Protein AF-J3PIC5-F1 (afdb_monomer_lite)

Organism: Gaeumannomyces tritici (strain R3-111a-1) (NCBI:txid644352)

Radius of gyration: 38.61 Å; chains: 1; bounding box: 80×29×103 Å

Foldseek 3Di:
DVVLVVVQVVVQVVVQVVCVVVDDPDGDDDFQADPPQLVVCVVVVPVVSNVSRCPVVVVVVVVVVVVVVVVVVVVCCCVPVVVVVVVVVVVVVVVVVVVVVVVVVVVVVVVVVVVVVVVVVVVVVVVVD

Sequence (129 aa):
MHAFKAQNDHVKKGLQQAYASKVPGEILDVFCVSNTIYEKYTPKGNRELVAASEIPDVRRFCRSITAEARYREACHFMHSSMPSLLSTLKLWINSYTARAVETNARNEKLNDKIRDALRNATAQVQSSR

Secondary structure (DSSP, 8-state):
-HHHHHHHHHHHHHHHHHHGGGSTTS--------HHHHHHHTTTT-HHHHHHT-HHHHHHHHHHHHHHHHHHHHHHHHHHHHHHHHHHHHHHHHHHHHHHHHHHHHHHHHHHHHHHHHHHHHHHHHHT-

Structure (mmCIF, N/CA/C/O backbone):
data_AF-J3PIC5-F1
#
_entry.id   AF-J3PIC5-F1
#
loop_
_atom_site.group_PDB
_atom_site.id
_atom_site.type_symbol
_atom_site.label_atom_id
_atom_site.label_alt_id
_atom_site.label_comp_id
_atom_site.label_asym_id
_atom_site.label_entity_id
_atom_site.label_seq_id
_atom_site.pdbx_PDB_ins_code
_atom_site.Cartn_x
_atom_site.Cartn_y
_atom_site.Cartn_z
_atom_site.occupancy
_atom_site.B_iso_or_equiv
_atom_site.auth_seq_id
_atom_site.auth_comp_id
_atom_site.auth_asym_id
_atom_site.auth_atom_id
_atom_site.pdbx_PDB_model_num
ATOM 1 N N . MET A 1 1 ? -9.422 -10.866 34.052 1.00 55.62 1 MET A N 1
ATOM 2 C CA . MET A 1 1 ? -9.074 -10.389 32.692 1.00 55.62 1 MET A CA 1
ATOM 3 C C . MET A 1 1 ? -9.869 -11.094 31.584 1.00 55.62 1 MET A C 1
ATOM 5 O O . MET A 1 1 ? -10.308 -10.413 30.670 1.00 55.62 1 MET A O 1
ATOM 9 N N . HIS A 1 2 ? -10.159 -12.402 31.688 1.00 60.50 2 HIS A N 1
ATOM 10 C CA . HIS A 1 2 ? -11.005 -13.138 30.723 1.00 60.50 2 HIS A CA 1
ATOM 11 C C . HIS A 1 2 ? -12.428 -12.582 30.532 1.00 60.50 2 HIS A C 1
ATOM 13 O O . HIS A 1 2 ? -12.954 -12.626 29.424 1.00 60.50 2 HIS A O 1
ATOM 19 N N . ALA A 1 3 ? -13.030 -12.012 31.581 1.00 73.19 3 ALA A N 1
ATOM 20 C CA . ALA A 1 3 ? -14.387 -11.467 31.514 1.00 73.19 3 ALA A CA 1
ATOM 21 C C . ALA A 1 3 ? -14.524 -10.292 30.529 1.00 73.19 3 ALA A C 1
ATOM 23 O O . ALA A 1 3 ? -15.510 -10.223 29.805 1.00 73.19 3 ALA A O 1
ATOM 24 N N . PHE A 1 4 ? -13.520 -9.410 30.453 1.00 74.81 4 PHE A N 1
ATOM 25 C CA . PHE A 1 4 ? -13.562 -8.242 29.567 1.00 74.81 4 PHE A CA 1
ATOM 26 C C . PHE A 1 4 ? -13.559 -8.661 28.092 1.00 74.81 4 PHE A C 1
ATOM 28 O O . PHE A 1 4 ? -14.398 -8.230 27.309 1.00 74.81 4 PHE A O 1
ATOM 35 N N . LYS A 1 5 ? -12.669 -9.594 27.731 1.00 78.81 5 LYS A N 1
ATOM 36 C CA . LYS A 1 5 ? -12.614 -10.145 26.375 1.00 78.81 5 LYS A CA 1
ATOM 37 C C . LYS A 1 5 ? -13.895 -10.903 26.016 1.00 78.81 5 LYS A C 1
ATOM 39 O O . LYS A 1 5 ? -14.410 -10.728 24.922 1.00 78.81 5 LYS A O 1
ATOM 44 N N . ALA A 1 6 ? -14.440 -11.692 26.943 1.00 84.81 6 ALA A N 1
ATOM 45 C CA . ALA A 1 6 ? -15.693 -12.411 26.720 1.00 84.81 6 ALA A CA 1
ATOM 46 C C . ALA A 1 6 ? -16.885 -11.462 26.489 1.00 84.81 6 ALA A C 1
ATOM 48 O O . ALA A 1 6 ? -17.717 -11.727 25.624 1.00 84.81 6 ALA A O 1
ATOM 49 N N . GLN A 1 7 ? -16.949 -10.344 27.221 1.00 85.12 7 GLN A N 1
ATOM 50 C CA . GLN A 1 7 ? -17.967 -9.311 27.009 1.00 85.12 7 GLN A CA 1
ATOM 51 C C . GLN A 1 7 ? -17.811 -8.636 25.645 1.00 85.12 7 GLN A C 1
ATOM 53 O O . GLN A 1 7 ? -18.791 -8.532 24.910 1.00 85.12 7 GLN A O 1
ATOM 58 N N . ASN A 1 8 ? -16.590 -8.247 25.268 1.00 89.44 8 ASN A N 1
ATOM 59 C CA . ASN A 1 8 ? -16.330 -7.683 23.945 1.00 89.44 8 ASN A CA 1
ATOM 60 C C . ASN A 1 8 ? -16.717 -8.665 22.832 1.00 89.44 8 ASN A C 1
ATOM 62 O O . ASN A 1 8 ? -17.411 -8.280 21.896 1.00 89.44 8 ASN A O 1
ATOM 66 N N . ASP A 1 9 ? -16.330 -9.937 22.956 1.00 89.69 9 ASP A N 1
ATOM 67 C CA . ASP A 1 9 ? -16.653 -10.985 21.984 1.00 89.69 9 ASP A CA 1
ATOM 68 C C . ASP A 1 9 ? -18.178 -11.196 21.872 1.00 89.69 9 ASP A C 1
ATOM 70 O O . ASP A 1 9 ? -18.699 -11.412 20.776 1.00 89.69 9 ASP A O 1
ATOM 74 N N . HIS A 1 10 ? -18.915 -11.089 22.984 1.00 92.69 10 HIS A N 1
ATOM 75 C CA . HIS A 1 10 ? -20.379 -11.143 22.986 1.00 92.69 10 HIS A CA 1
ATOM 76 C C . HIS A 1 10 ? -21.003 -9.948 22.250 1.00 92.69 10 HIS A C 1
ATOM 78 O O . HIS A 1 10 ? -21.848 -10.145 21.375 1.00 92.69 10 HIS A O 1
ATOM 84 N N . VAL A 1 11 ? -20.550 -8.725 22.546 1.00 92.62 11 VAL A N 1
ATOM 85 C CA . VAL A 1 11 ? -21.025 -7.498 21.882 1.00 92.62 11 VAL A CA 1
ATOM 86 C C . VAL A 1 11 ? -20.744 -7.546 20.380 1.00 92.62 11 VAL A C 1
ATOM 88 O O . VAL A 1 11 ? -21.634 -7.250 19.583 1.00 92.62 11 VAL A O 1
ATOM 91 N N . LYS A 1 12 ? -19.546 -7.988 19.978 1.00 93.75 12 LYS A N 1
ATOM 92 C CA . LYS A 1 12 ? -19.171 -8.150 18.567 1.00 93.75 12 LYS A CA 1
ATOM 93 C C . LYS A 1 12 ? -20.111 -9.093 17.837 1.00 93.75 12 LYS A C 1
ATOM 95 O O . LYS A 1 12 ? -20.664 -8.711 16.811 1.00 93.75 12 LYS A O 1
ATOM 100 N N . LYS A 1 13 ? -20.343 -10.290 18.388 1.00 93.19 13 LYS A N 1
ATOM 101 C CA . LYS A 1 13 ? -21.258 -11.270 17.787 1.00 93.19 13 LYS A CA 1
ATOM 102 C C . LYS A 1 13 ? -22.675 -10.719 17.663 1.00 93.19 13 LYS A C 1
ATOM 104 O O . LYS A 1 13 ? -23.282 -10.873 16.609 1.00 93.19 13 LYS A O 1
ATOM 109 N N . GLY A 1 14 ? -23.176 -10.050 18.702 1.00 93.12 14 G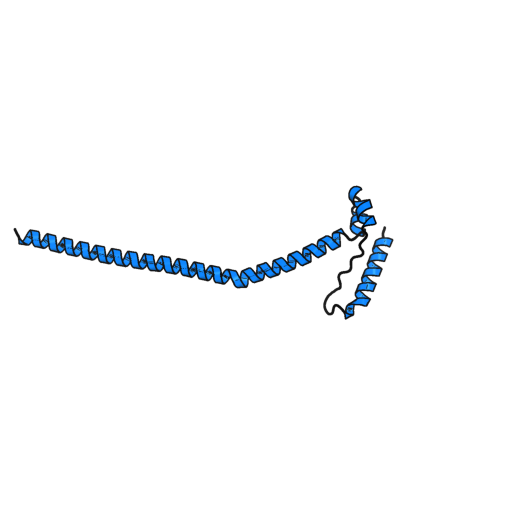LY A N 1
ATOM 110 C CA . GLY A 1 14 ? -24.503 -9.434 18.677 1.00 93.12 14 GLY A CA 1
ATOM 111 C C . GLY A 1 14 ? -24.633 -8.374 17.582 1.00 93.12 14 GLY A C 1
ATOM 112 O O . GLY A 1 14 ? -25.591 -8.397 16.813 1.00 93.12 14 GLY A O 1
ATOM 113 N N . LEU A 1 15 ? -23.642 -7.487 17.453 1.00 93.50 15 LEU A N 1
ATOM 114 C CA . LEU A 1 15 ? -23.626 -6.458 16.410 1.00 93.50 15 LEU A CA 1
ATOM 115 C C . LEU A 1 15 ? -23.482 -7.056 15.007 1.00 93.50 15 LEU A C 1
ATOM 117 O O . LEU A 1 15 ? -24.219 -6.674 14.104 1.00 93.50 15 LEU A O 1
ATOM 121 N N . GLN A 1 16 ? -22.597 -8.031 14.820 1.00 93.94 16 GLN A N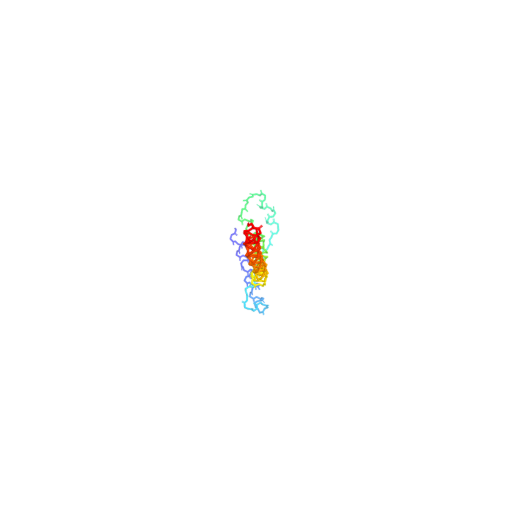 1
ATOM 122 C CA . GLN A 1 16 ? -22.433 -8.713 13.536 1.00 93.94 16 GLN A CA 1
ATOM 123 C C . GLN A 1 16 ? -23.722 -9.413 13.098 1.00 93.94 16 GLN A C 1
ATOM 125 O O . GLN A 1 16 ? -24.119 -9.287 11.946 1.00 93.94 16 GLN A O 1
ATOM 130 N N . GLN A 1 17 ? -24.415 -10.090 14.017 1.00 91.44 17 GLN A N 1
ATOM 131 C CA . GLN A 1 17 ? -25.698 -10.734 13.732 1.00 91.44 17 GLN A CA 1
ATOM 132 C C . GLN A 1 17 ? -26.797 -9.715 13.413 1.00 91.44 17 GLN A C 1
ATOM 134 O O . GLN A 1 17 ? -27.513 -9.878 12.428 1.00 91.44 17 GLN A O 1
ATOM 139 N N . ALA A 1 18 ? -26.910 -8.643 14.204 1.00 92.31 18 ALA A N 1
ATOM 140 C CA . ALA A 1 18 ? -27.936 -7.618 14.015 1.00 92.31 18 ALA A CA 1
ATOM 141 C C . ALA A 1 18 ? -27.785 -6.850 12.690 1.00 92.31 18 ALA A C 1
ATOM 143 O O . ALA A 1 18 ? -28.776 -6.393 12.122 1.00 92.31 18 ALA A O 1
ATOM 144 N N . TYR A 1 19 ? -26.553 -6.716 12.193 1.00 90.75 19 TYR A N 1
ATOM 145 C CA . TYR A 1 19 ? -26.238 -5.965 10.977 1.00 90.75 19 TYR A CA 1
ATOM 146 C C . TYR A 1 19 ? -25.867 -6.847 9.778 1.00 90.75 19 TYR A C 1
ATOM 148 O O . TYR A 1 19 ? -25.576 -6.307 8.711 1.00 90.75 19 TYR A O 1
ATOM 156 N N . ALA A 1 20 ? -25.944 -8.176 9.899 1.00 88.00 20 ALA A N 1
ATOM 157 C CA . ALA A 1 20 ? -25.599 -9.113 8.826 1.00 88.00 20 ALA A CA 1
ATOM 158 C C . ALA A 1 20 ? -26.380 -8.849 7.526 1.00 88.00 20 ALA A C 1
ATOM 160 O O . ALA A 1 20 ? -25.837 -8.959 6.432 1.00 88.00 20 ALA A O 1
ATOM 161 N N . SER A 1 21 ? -27.645 -8.434 7.633 1.00 89.56 21 SER A N 1
ATOM 162 C CA . SER A 1 21 ? -28.486 -8.098 6.476 1.00 89.56 21 SER A CA 1
ATOM 163 C C . SER A 1 21 ? -28.061 -6.820 5.746 1.00 89.56 21 SER A C 1
ATOM 165 O O . SER A 1 21 ? -28.415 -6.642 4.583 1.00 89.56 21 SER A O 1
ATOM 167 N N . LYS A 1 22 ? -27.308 -5.926 6.403 1.00 88.31 22 LYS A N 1
ATOM 168 C CA . LYS A 1 22 ? -26.832 -4.664 5.815 1.00 88.31 22 LYS A CA 1
ATOM 169 C C . LYS A 1 22 ? -25.473 -4.791 5.129 1.00 88.31 22 LYS A C 1
ATOM 171 O O . LYS A 1 22 ? -25.092 -3.876 4.407 1.00 88.31 22 LYS A O 1
ATOM 176 N N . VAL A 1 23 ? -24.759 -5.896 5.349 1.00 85.88 23 VAL A N 1
ATOM 177 C CA . VAL A 1 23 ? -23.432 -6.159 4.772 1.00 85.88 23 VAL A CA 1
ATOM 178 C C . VAL A 1 23 ? -23.445 -7.527 4.068 1.00 85.88 23 VAL A C 1
ATOM 180 O O . VAL A 1 23 ? -22.815 -8.477 4.526 1.00 85.88 23 VAL A O 1
ATOM 183 N N . PRO A 1 24 ? -24.232 -7.686 2.987 1.00 78.44 24 PRO A N 1
ATOM 184 C CA . PRO A 1 24 ? -24.373 -8.974 2.319 1.00 78.44 24 PRO A CA 1
ATOM 185 C C . PRO A 1 24 ? -23.052 -9.417 1.680 1.00 78.44 24 PRO A C 1
ATOM 187 O O . PRO A 1 24 ? -22.462 -8.692 0.885 1.00 78.44 24 PRO A O 1
ATOM 190 N N . GLY A 1 25 ? -22.618 -10.638 2.000 1.00 79.88 25 GLY A N 1
ATOM 191 C CA . GLY A 1 25 ? -21.416 -11.252 1.423 1.00 79.88 25 GLY A CA 1
ATOM 192 C C . GLY A 1 25 ? -20.099 -10.882 2.109 1.00 79.88 25 GLY A C 1
ATOM 193 O O . GLY A 1 25 ? -19.070 -11.452 1.757 1.00 79.88 25 GLY A O 1
ATOM 194 N N . GLU A 1 26 ? -20.120 -10.003 3.112 1.00 82.19 26 GLU A N 1
ATOM 195 C CA . GLU A 1 26 ? -18.935 -9.614 3.880 1.00 82.19 26 GLU A CA 1
ATOM 196 C C . GLU A 1 26 ? -19.189 -9.718 5.389 1.00 82.19 26 GLU A C 1
ATOM 198 O O . GLU A 1 26 ? -20.324 -9.714 5.866 1.00 82.19 26 GLU A O 1
ATOM 203 N N . ILE A 1 27 ? -18.112 -9.844 6.165 1.00 84.00 27 ILE A N 1
ATOM 204 C CA . ILE A 1 27 ? -18.185 -9.839 7.627 1.00 84.00 27 ILE A CA 1
ATOM 205 C C . ILE A 1 27 ? -18.039 -8.392 8.091 1.00 84.00 27 ILE A C 1
ATOM 207 O O . ILE A 1 27 ? -17.065 -7.728 7.754 1.00 84.00 27 ILE A O 1
ATOM 211 N N . LEU A 1 28 ? -18.984 -7.911 8.899 1.00 89.62 28 LEU A N 1
ATOM 212 C CA . LEU A 1 28 ? -18.856 -6.603 9.534 1.00 89.62 28 LEU A CA 1
ATOM 213 C C . LEU A 1 28 ? -17.717 -6.629 10.569 1.00 89.62 28 LEU A C 1
ATOM 215 O O . LEU A 1 28 ? -17.812 -7.320 11.591 1.00 89.62 28 LEU A O 1
ATOM 219 N N . ASP A 1 29 ? -16.666 -5.848 10.331 1.00 91.25 29 ASP A N 1
ATOM 220 C CA . ASP A 1 29 ? -15.586 -5.636 11.294 1.00 91.25 29 ASP A CA 1
ATOM 221 C C . ASP A 1 29 ? -16.064 -4.754 12.458 1.00 91.25 29 ASP A C 1
ATOM 223 O O . ASP A 1 29 ? -16.393 -3.579 12.290 1.00 91.25 29 ASP A O 1
ATOM 227 N N . VAL A 1 30 ? -16.107 -5.330 13.664 1.00 93.56 30 VAL A N 1
ATOM 228 C CA . VAL A 1 30 ? -16.553 -4.651 14.890 1.00 93.56 30 VAL A CA 1
ATOM 229 C C . VAL A 1 30 ? -15.414 -4.611 15.904 1.00 93.56 30 VAL A C 1
ATOM 231 O O . VAL A 1 30 ? -14.836 -5.646 16.244 1.00 93.56 30 VAL A O 1
ATOM 234 N N . PHE A 1 31 ? -15.141 -3.419 16.437 1.00 93.75 31 PHE A N 1
ATOM 235 C CA . PHE A 1 31 ? -14.105 -3.177 17.441 1.00 93.75 31 PHE A CA 1
ATOM 236 C C . PHE A 1 31 ? -14.706 -2.545 18.702 1.00 93.75 31 PHE A C 1
ATOM 238 O O . PHE A 1 31 ? -15.412 -1.539 18.634 1.00 93.75 31 PHE A O 1
ATOM 245 N N . CYS A 1 32 ? -14.397 -3.115 19.862 1.00 93.38 32 CYS A N 1
ATOM 246 C CA . CYS A 1 32 ? -14.830 -2.651 21.177 1.00 93.38 32 CYS A CA 1
ATOM 247 C C . CYS A 1 32 ? -13.737 -1.774 21.798 1.00 93.38 32 CYS A C 1
ATOM 249 O O . CYS A 1 32 ? -12.915 -2.230 22.592 1.00 93.38 32 CYS A O 1
ATOM 251 N N . VAL A 1 33 ? -13.718 -0.504 21.392 1.00 94.31 33 VAL A N 1
ATOM 252 C CA . VAL A 1 33 ? -12.639 0.433 21.721 1.00 94.31 33 VAL A CA 1
ATOM 253 C C . VAL A 1 33 ? -12.784 1.031 23.121 1.00 94.31 33 VAL A C 1
ATOM 255 O O . VAL A 1 33 ? -13.859 1.490 23.502 1.00 94.31 33 VAL A O 1
ATOM 258 N N . SER A 1 34 ? -11.677 1.114 23.867 1.00 93.62 34 SER A N 1
ATOM 259 C CA . SER A 1 34 ? -11.624 1.830 25.148 1.00 93.62 34 SER A CA 1
ATOM 260 C C . SER A 1 34 ? -10.400 2.745 25.268 1.00 93.62 34 SER A C 1
ATOM 262 O O . SER A 1 34 ? -9.291 2.298 25.572 1.00 93.62 34 SER A O 1
ATOM 264 N N . ASN A 1 35 ? -10.615 4.054 25.095 1.00 94.56 35 ASN A N 1
ATOM 265 C CA . ASN A 1 35 ? -9.565 5.071 25.253 1.00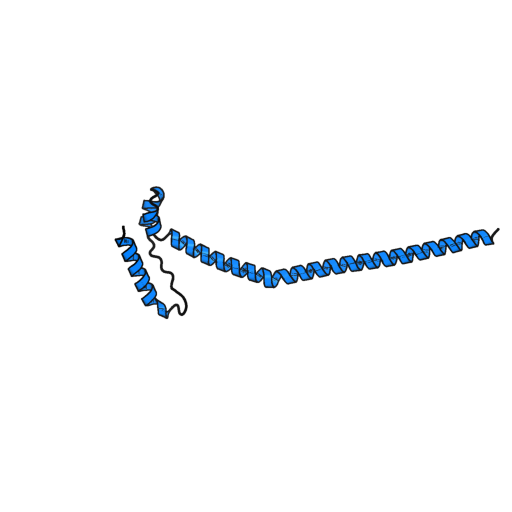 94.56 35 ASN A CA 1
ATOM 266 C C . ASN A 1 35 ? -8.993 5.088 26.674 1.00 94.56 35 ASN A C 1
ATOM 268 O O . ASN A 1 35 ? -7.781 5.153 26.855 1.00 94.56 35 ASN A O 1
ATOM 272 N N . THR A 1 36 ? -9.852 4.939 27.683 1.00 95.06 36 THR A N 1
ATOM 273 C CA . THR A 1 36 ? -9.445 4.982 29.092 1.00 95.06 36 THR A CA 1
ATOM 274 C C . THR A 1 36 ? -8.506 3.832 29.460 1.00 95.06 36 THR A C 1
ATOM 276 O O . THR A 1 36 ? -7.519 4.045 30.165 1.00 95.06 36 THR A O 1
ATOM 279 N N . ILE A 1 37 ? -8.763 2.613 28.965 1.00 91.94 37 ILE A N 1
ATOM 280 C CA . ILE A 1 37 ? -7.862 1.468 29.162 1.00 91.94 37 ILE A CA 1
ATOM 281 C C . ILE A 1 37 ? -6.548 1.711 28.419 1.00 91.94 37 ILE A C 1
ATOM 283 O O . ILE A 1 37 ? -5.472 1.547 28.997 1.00 91.94 37 ILE A O 1
ATOM 287 N N . TYR A 1 38 ? -6.619 2.130 27.158 1.00 94.12 38 TYR A N 1
ATOM 288 C CA . TYR A 1 38 ? -5.422 2.355 26.359 1.00 94.12 38 TYR A CA 1
ATOM 289 C C . TYR A 1 38 ? -4.493 3.399 26.996 1.00 94.12 38 TYR A C 1
ATOM 291 O O . TYR A 1 38 ? -3.315 3.117 27.215 1.00 94.12 38 TYR A O 1
ATOM 299 N N . GLU A 1 39 ? -5.010 4.571 27.361 1.00 96.00 39 GLU A N 1
ATOM 300 C CA . GLU A 1 39 ? -4.232 5.662 27.961 1.00 96.00 39 GLU A CA 1
ATOM 301 C C . GLU A 1 39 ? -3.638 5.275 29.318 1.00 96.00 39 GLU A C 1
ATOM 303 O O . GLU A 1 39 ? -2.478 5.569 29.600 1.00 96.00 39 GLU A O 1
ATOM 308 N N . LYS A 1 40 ? -4.396 4.552 30.150 1.00 95.50 40 LYS A N 1
ATOM 309 C CA . LYS A 1 40 ? -3.949 4.150 31.490 1.00 95.50 40 LYS A CA 1
ATOM 310 C C . LYS A 1 40 ? -2.834 3.105 31.466 1.00 95.50 40 LYS A C 1
ATOM 312 O O . LYS A 1 40 ? -1.982 3.103 32.360 1.00 95.50 40 LYS A O 1
ATOM 317 N N . TYR A 1 41 ? -2.870 2.181 30.506 1.00 94.31 41 TYR A N 1
ATOM 318 C CA . TYR A 1 41 ? -2.001 1.001 30.498 1.00 94.31 41 TYR A CA 1
ATOM 319 C C . TYR A 1 41 ? -0.870 1.062 29.466 1.00 94.31 41 TYR A C 1
ATOM 321 O O . TYR A 1 41 ? 0.117 0.344 29.636 1.00 94.31 41 TYR A O 1
ATOM 329 N N . THR A 1 42 ? -0.940 1.966 28.480 1.00 94.25 42 THR A N 1
ATOM 330 C CA . THR A 1 42 ? 0.157 2.201 27.522 1.00 94.25 42 THR A CA 1
ATOM 331 C C . THR A 1 42 ? 1.450 2.658 28.210 1.00 94.25 42 THR A C 1
ATOM 333 O O . THR A 1 42 ? 2.468 1.995 28.013 1.00 94.25 42 THR A O 1
ATOM 336 N N . PRO A 1 43 ? 1.456 3.693 29.081 1.00 96.31 43 PRO A N 1
ATOM 337 C CA . PRO A 1 43 ? 2.684 4.143 29.749 1.00 96.31 43 PRO A CA 1
ATOM 338 C C . PRO A 1 43 ? 3.260 3.099 30.711 1.00 96.31 43 PRO A C 1
ATOM 340 O O . PRO A 1 43 ? 4.445 3.113 31.017 1.00 96.31 43 PRO A O 1
ATOM 343 N N . LYS A 1 44 ? 2.414 2.179 31.189 1.00 94.81 44 LYS A N 1
ATOM 344 C CA . LYS A 1 44 ? 2.784 1.115 32.131 1.00 94.81 44 LYS A CA 1
ATOM 345 C C . LYS A 1 44 ? 3.349 -0.127 31.442 1.00 94.81 44 LYS A C 1
ATOM 347 O O . LYS A 1 44 ? 3.664 -1.097 32.121 1.00 94.81 44 LYS A O 1
ATOM 352 N N . GLY A 1 45 ? 3.404 -0.140 30.108 1.00 92.62 45 GLY A N 1
ATOM 353 C CA . GLY A 1 45 ? 3.886 -1.284 29.336 1.00 92.62 45 GLY A CA 1
ATOM 354 C C . GLY A 1 45 ? 3.013 -2.539 29.449 1.00 92.62 45 GLY A C 1
ATOM 355 O O . GLY A 1 45 ? 3.459 -3.621 29.069 1.00 92.62 45 GLY A O 1
ATOM 356 N N . ASN A 1 46 ? 1.772 -2.436 29.946 1.00 92.75 46 ASN A N 1
ATOM 357 C CA . ASN A 1 46 ? 0.889 -3.596 30.076 1.00 92.75 46 ASN A CA 1
ATOM 358 C C . ASN A 1 46 ? 0.246 -3.919 28.719 1.00 92.75 46 ASN A C 1
ATOM 360 O O . ASN A 1 46 ? -0.827 -3.422 28.372 1.00 92.75 46 ASN A O 1
ATOM 364 N N . ARG A 1 47 ? 0.936 -4.760 27.945 1.00 92.38 47 ARG A N 1
ATOM 365 C CA . ARG A 1 47 ? 0.553 -5.122 26.573 1.00 92.38 47 ARG A CA 1
ATOM 366 C C . ARG A 1 47 ? -0.805 -5.818 26.491 1.00 92.38 47 ARG A C 1
ATOM 368 O O . ARG A 1 47 ? -1.497 -5.639 25.497 1.00 92.38 47 ARG A O 1
ATOM 375 N N . GLU A 1 48 ? -1.193 -6.574 27.513 1.00 90.38 48 GLU A N 1
ATOM 376 C CA . GLU A 1 48 ? -2.450 -7.329 27.521 1.00 90.38 48 GLU A CA 1
ATOM 377 C C . GLU A 1 48 ? -3.662 -6.405 27.627 1.00 90.38 48 GLU A C 1
ATOM 379 O O . GLU A 1 48 ? -4.608 -6.532 26.854 1.00 90.38 48 GLU A O 1
ATOM 384 N N . LEU A 1 49 ? -3.619 -5.426 28.533 1.00 89.31 49 LEU A N 1
ATOM 385 C CA . LEU A 1 49 ? -4.704 -4.453 28.679 1.00 89.31 49 LEU A CA 1
ATOM 386 C C . LEU A 1 49 ? -4.718 -3.440 27.531 1.00 89.31 49 LEU A C 1
ATOM 388 O O . LEU A 1 49 ? -5.788 -3.035 27.082 1.00 89.31 49 LEU A O 1
ATOM 392 N N . VAL A 1 50 ? -3.549 -3.093 26.989 1.00 92.25 50 VAL A N 1
ATOM 393 C CA . VAL A 1 50 ? -3.465 -2.311 25.748 1.00 92.25 50 VAL A CA 1
ATOM 394 C C . VAL A 1 50 ? -4.106 -3.070 24.583 1.00 92.25 50 VAL A C 1
ATOM 396 O O . VAL A 1 50 ? -4.866 -2.470 23.827 1.00 92.25 50 VAL A O 1
ATOM 399 N N . ALA A 1 51 ? -3.873 -4.378 24.455 1.00 91.12 51 ALA A N 1
ATOM 400 C CA . ALA A 1 51 ? -4.544 -5.200 23.449 1.00 91.12 51 ALA A CA 1
ATOM 401 C C . ALA A 1 51 ? -6.058 -5.282 23.700 1.00 91.12 51 ALA A C 1
ATOM 403 O O . ALA A 1 51 ? -6.840 -5.105 22.772 1.00 91.12 51 ALA A O 1
ATOM 404 N N . ALA A 1 52 ? -6.484 -5.444 24.956 1.00 89.88 52 ALA A N 1
ATOM 405 C CA . ALA A 1 52 ? -7.900 -5.485 25.319 1.00 89.88 52 ALA A CA 1
ATOM 406 C C . ALA A 1 52 ? -8.659 -4.186 24.985 1.00 89.88 52 ALA A C 1
ATOM 408 O O . ALA A 1 52 ? -9.867 -4.230 24.799 1.00 89.88 52 ALA A O 1
ATOM 409 N N . SER A 1 53 ? -7.978 -3.039 24.881 1.00 92.69 53 SER A N 1
ATOM 410 C CA . SER A 1 53 ? -8.602 -1.779 24.446 1.00 92.69 53 SER A CA 1
ATOM 411 C C . SER A 1 53 ? -9.003 -1.746 22.967 1.00 92.69 53 SER A C 1
ATOM 413 O O . SER A 1 53 ? -9.678 -0.804 22.561 1.00 92.69 53 SER A O 1
ATOM 415 N N . GLU A 1 54 ? -8.514 -2.696 22.163 1.00 93.81 54 GLU A N 1
ATOM 416 C CA . GLU A 1 54 ? -8.732 -2.843 20.714 1.00 93.81 54 GLU A CA 1
ATOM 417 C C . GLU A 1 54 ? -8.309 -1.651 19.834 1.00 93.81 54 GLU A C 1
ATOM 419 O O . GLU A 1 54 ? -8.366 -1.722 18.608 1.00 93.81 54 GLU A O 1
ATOM 424 N N . ILE A 1 55 ? -7.764 -0.579 20.418 1.00 95.31 55 ILE A N 1
ATOM 425 C CA . ILE A 1 55 ? -7.161 0.536 19.674 1.00 95.31 55 ILE A CA 1
ATOM 426 C C . ILE A 1 55 ? -6.022 0.071 18.750 1.00 95.31 55 ILE A C 1
ATOM 428 O O . ILE A 1 55 ? -5.952 0.555 17.614 1.00 95.31 55 ILE A O 1
ATOM 432 N N . PRO A 1 56 ? -5.119 -0.846 19.162 1.00 94.81 56 PRO A N 1
ATOM 433 C CA . PRO A 1 56 ? -4.108 -1.380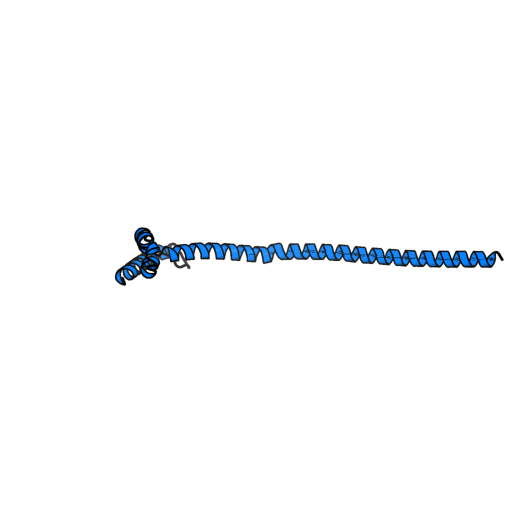 18.253 1.00 94.81 56 PRO A CA 1
ATOM 434 C C . PRO A 1 56 ? -4.705 -2.082 17.025 1.00 94.81 56 PRO A C 1
ATOM 436 O O . PRO A 1 56 ? -4.176 -1.915 15.923 1.00 94.81 56 PRO A O 1
ATOM 439 N N . ASP A 1 57 ? -5.807 -2.813 17.202 1.00 94.12 57 ASP A N 1
ATOM 440 C CA . ASP A 1 57 ? -6.462 -3.565 16.130 1.00 94.12 57 ASP A CA 1
ATOM 441 C C . ASP A 1 57 ? -7.163 -2.627 15.147 1.00 94.12 57 ASP A C 1
ATOM 443 O O . ASP A 1 57 ? -6.938 -2.741 13.942 1.00 94.12 57 ASP A O 1
ATOM 447 N N . VAL A 1 58 ? -7.871 -1.604 15.642 1.00 94.69 58 VAL A N 1
ATOM 448 C CA . VAL A 1 58 ? -8.441 -0.539 14.794 1.00 94.69 58 VAL A CA 1
ATOM 449 C C . VAL A 1 58 ? -7.354 0.139 13.959 1.00 94.69 58 VAL A C 1
ATOM 451 O O . VAL A 1 58 ? -7.500 0.318 12.751 1.00 94.69 58 VAL A O 1
ATOM 454 N N . ARG A 1 59 ? -6.205 0.478 14.561 1.00 94.94 59 ARG A N 1
ATOM 455 C CA . ARG A 1 59 ? -5.091 1.092 13.814 1.00 94.94 59 ARG A CA 1
ATOM 456 C C . ARG A 1 59 ? -4.501 0.169 12.756 1.00 94.94 59 ARG A C 1
ATOM 458 O O . ARG A 1 59 ? -3.945 0.666 11.775 1.00 94.94 59 ARG A O 1
ATOM 465 N N . ARG A 1 60 ? -4.513 -1.146 12.980 1.00 94.38 60 ARG A N 1
ATOM 466 C CA . ARG A 1 60 ? -4.049 -2.123 11.991 1.00 94.38 60 ARG A CA 1
ATOM 467 C C . ARG A 1 60 ? -5.057 -2.237 10.850 1.00 94.38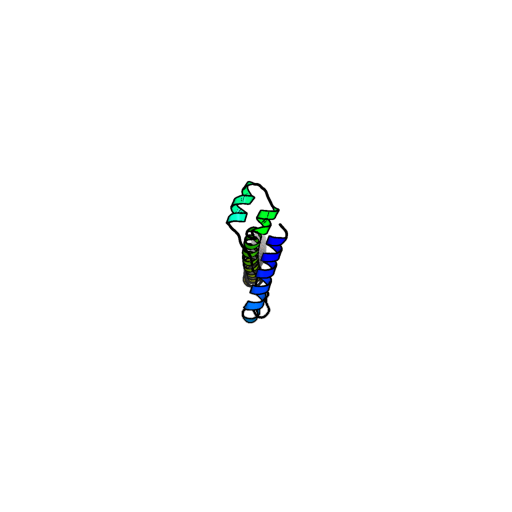 60 ARG A C 1
ATOM 469 O O . ARG A 1 60 ? -4.637 -2.195 9.699 1.00 94.38 60 ARG A O 1
ATOM 476 N N . PHE A 1 61 ? -6.345 -2.275 11.167 1.00 92.50 61 PHE A N 1
ATOM 477 C CA . PHE A 1 61 ? -7.433 -2.309 10.195 1.00 92.50 61 PHE A CA 1
ATOM 478 C C . PHE A 1 61 ? -7.446 -1.080 9.271 1.00 92.50 61 PHE A C 1
ATOM 480 O O . PHE A 1 61 ? -7.423 -1.208 8.049 1.00 92.50 61 PHE A O 1
ATOM 487 N N . CYS A 1 62 ? -7.355 0.136 9.820 1.00 91.19 62 CYS A N 1
ATOM 488 C CA . CYS A 1 62 ? -7.292 1.344 8.985 1.00 91.19 62 CYS A CA 1
ATOM 489 C C . CYS A 1 62 ? -6.070 1.341 8.045 1.00 91.19 62 CYS A C 1
ATOM 491 O O . CYS A 1 62 ? -6.132 1.820 6.908 1.00 91.19 62 CYS A O 1
ATOM 493 N N . ARG A 1 63 ? -4.947 0.772 8.506 1.00 91.81 63 ARG A N 1
ATOM 494 C CA . ARG A 1 63 ? -3.748 0.601 7.679 1.00 91.81 63 ARG A CA 1
ATOM 495 C C . ARG A 1 63 ? -3.947 -0.434 6.578 1.00 91.81 63 ARG A C 1
ATOM 497 O O . ARG A 1 63 ? -3.499 -0.173 5.466 1.00 91.81 63 ARG A O 1
ATOM 504 N N . SER A 1 64 ? -4.614 -1.557 6.845 1.00 90.38 64 SER A N 1
ATOM 505 C CA . SER A 1 64 ? -4.874 -2.570 5.815 1.00 90.38 64 SER A CA 1
ATOM 506 C C . SER A 1 64 ? -5.813 -2.055 4.728 1.00 90.38 64 SER A C 1
ATOM 508 O O . SER A 1 64 ? -5.534 -2.286 3.557 1.00 90.38 64 SER A O 1
ATOM 510 N N . ILE A 1 65 ? -6.847 -1.280 5.080 1.00 86.25 65 ILE A N 1
ATOM 511 C CA . ILE A 1 65 ? -7.728 -0.640 4.085 1.00 86.25 65 ILE A CA 1
ATOM 512 C C . ILE A 1 65 ? -6.919 0.265 3.150 1.00 86.25 65 ILE A C 1
ATOM 514 O O . ILE A 1 65 ? -7.049 0.201 1.929 1.00 86.25 65 ILE A O 1
ATOM 518 N N . THR A 1 66 ? -6.050 1.100 3.725 1.00 88.00 66 THR A N 1
ATOM 519 C CA . THR A 1 66 ? -5.219 2.012 2.929 1.00 88.00 66 THR A CA 1
ATOM 520 C C . THR A 1 66 ? -4.229 1.236 2.060 1.00 88.00 66 THR A C 1
ATOM 522 O O . THR A 1 66 ? -4.033 1.581 0.898 1.00 88.00 66 THR A O 1
ATOM 525 N N . ALA A 1 67 ? -3.616 0.180 2.601 1.00 88.50 67 ALA A N 1
ATOM 526 C CA . ALA A 1 67 ? -2.679 -0.663 1.866 1.00 88.50 67 ALA A CA 1
ATOM 527 C C . ALA A 1 67 ? -3.343 -1.333 0.654 1.00 88.50 67 ALA A C 1
ATOM 529 O O . ALA A 1 67 ? -2.772 -1.303 -0.431 1.00 88.50 67 ALA A O 1
ATOM 530 N N . GLU A 1 68 ? -4.559 -1.857 0.813 1.00 87.75 68 GLU A N 1
ATOM 531 C CA . GLU A 1 68 ? -5.327 -2.469 -0.276 1.00 87.75 68 GLU A CA 1
ATOM 532 C C . GLU A 1 68 ? -5.663 -1.455 -1.377 1.00 87.75 68 GLU A C 1
ATOM 534 O O . GLU A 1 68 ? -5.455 -1.720 -2.562 1.00 87.75 68 GLU A O 1
ATOM 539 N N . ALA A 1 69 ? -6.114 -0.253 -1.004 1.00 87.81 69 ALA A N 1
ATOM 540 C CA . ALA A 1 69 ? -6.390 0.807 -1.973 1.00 87.81 69 ALA A CA 1
ATOM 541 C C . ALA A 1 69 ? -5.136 1.175 -2.787 1.00 87.81 69 ALA A C 1
ATOM 543 O O . ALA A 1 69 ? -5.197 1.296 -4.011 1.00 87.81 69 ALA A O 1
ATOM 544 N N . ARG A 1 70 ? -3.981 1.293 -2.118 1.00 90.88 70 ARG A N 1
ATOM 545 C CA . ARG A 1 70 ? -2.698 1.587 -2.775 1.00 90.88 70 ARG A CA 1
ATOM 546 C C . ARG A 1 70 ? -2.198 0.437 -3.636 1.00 90.88 70 ARG A C 1
ATOM 548 O O . ARG A 1 70 ? -1.653 0.682 -4.708 1.00 90.88 70 ARG A O 1
ATOM 555 N N . TYR A 1 71 ? -2.410 -0.802 -3.206 1.00 91.50 71 TYR A N 1
ATOM 556 C CA . TYR A 1 71 ? -2.081 -1.979 -4.001 1.00 91.50 71 TYR A CA 1
ATOM 557 C C . TYR A 1 71 ? -2.870 -1.998 -5.316 1.00 91.50 71 TYR A C 1
ATOM 559 O O . TYR A 1 71 ? -2.277 -2.117 -6.388 1.00 91.50 71 TYR A O 1
ATOM 567 N N . ARG A 1 72 ? -4.190 -1.775 -5.259 1.00 90.88 72 ARG A N 1
ATOM 568 C CA . ARG A 1 72 ? -5.045 -1.703 -6.457 1.00 90.88 72 ARG A CA 1
ATOM 569 C C . ARG A 1 72 ? -4.632 -0.585 -7.406 1.00 90.88 72 ARG A C 1
ATOM 571 O O . ARG A 1 72 ? -4.581 -0.801 -8.614 1.00 90.88 72 ARG A O 1
ATOM 578 N N . GLU A 1 73 ? -4.310 0.587 -6.868 1.00 91.94 73 GLU A N 1
ATOM 579 C CA . GLU A 1 73 ? -3.815 1.721 -7.650 1.00 91.94 73 GLU A CA 1
ATOM 580 C C . GLU A 1 73 ? -2.494 1.384 -8.362 1.00 91.94 73 GLU A C 1
ATOM 582 O O . GLU A 1 73 ? -2.356 1.632 -9.561 1.00 91.94 73 GLU A O 1
ATOM 587 N N . ALA A 1 74 ? -1.553 0.745 -7.662 1.00 94.06 74 ALA A N 1
ATOM 588 C CA . ALA A 1 74 ? -0.286 0.310 -8.242 1.00 94.06 74 ALA A CA 1
ATOM 589 C C . ALA A 1 74 ? -0.486 -0.737 -9.351 1.00 94.06 74 ALA A C 1
ATOM 591 O O . ALA A 1 74 ? 0.099 -0.610 -10.428 1.00 94.06 74 ALA A O 1
ATOM 592 N N . CYS A 1 75 ? -1.347 -1.737 -9.135 1.00 95.38 75 CYS A N 1
ATOM 593 C CA . CYS A 1 75 ? -1.709 -2.711 -10.167 1.00 95.38 75 CYS A CA 1
ATOM 594 C C . CYS A 1 75 ? -2.329 -2.027 -11.389 1.00 95.38 75 CYS A C 1
ATOM 596 O O . CYS A 1 75 ? -1.923 -2.294 -12.520 1.00 95.38 75 CYS A O 1
ATOM 598 N N . HIS A 1 76 ? -3.268 -1.103 -11.175 1.00 94.00 76 HIS A N 1
ATOM 599 C CA . HIS A 1 76 ? -3.876 -0.346 -12.262 1.00 94.00 76 HIS A CA 1
ATOM 600 C C . HIS A 1 76 ? -2.825 0.445 -13.050 1.00 94.00 76 HIS A C 1
ATOM 602 O O . HIS A 1 76 ? -2.809 0.373 -14.278 1.00 94.00 76 HIS A O 1
ATOM 608 N N . PHE A 1 77 ? -1.911 1.148 -12.377 1.00 93.31 77 PHE A N 1
ATOM 609 C CA . PHE A 1 77 ? -0.806 1.859 -13.026 1.00 93.31 77 PHE A CA 1
ATOM 610 C C . PHE A 1 77 ? 0.084 0.917 -13.853 1.00 93.31 77 PHE A C 1
ATOM 612 O O . PHE A 1 77 ? 0.403 1.218 -15.005 1.00 93.31 77 PHE A O 1
ATOM 619 N N . MET A 1 78 ? 0.442 -0.246 -13.304 1.00 94.31 78 MET A N 1
ATOM 620 C CA . MET A 1 78 ? 1.250 -1.249 -14.005 1.00 94.31 78 MET A CA 1
ATOM 621 C C . MET A 1 78 ? 0.563 -1.779 -15.266 1.00 94.31 78 MET A C 1
ATOM 623 O O . MET A 1 78 ? 1.233 -2.031 -16.262 1.00 94.31 78 MET A O 1
ATOM 627 N N . HIS A 1 79 ? -0.760 -1.927 -15.255 1.00 93.88 79 HIS A N 1
ATOM 628 C CA . HIS A 1 79 ? -1.497 -2.424 -16.416 1.00 93.88 79 HIS A CA 1
ATOM 629 C C . HIS A 1 79 ? -1.847 -1.338 -17.439 1.00 93.88 79 HIS A C 1
ATOM 631 O O . HIS A 1 79 ? -1.885 -1.629 -18.631 1.00 93.88 79 HIS A O 1
ATOM 637 N N . SER A 1 80 ? -2.091 -0.101 -17.005 1.00 91.50 80 SER A N 1
ATOM 638 C CA . SER A 1 80 ? -2.561 0.986 -17.879 1.00 91.50 80 SER A CA 1
ATOM 639 C C . SER A 1 80 ? -1.438 1.899 -18.374 1.00 91.50 80 SER A C 1
ATOM 641 O O . SER A 1 80 ? -1.356 2.203 -19.564 1.00 91.50 80 SER A O 1
ATOM 643 N N . SER A 1 81 ? -0.546 2.317 -17.480 1.00 90.25 81 SER A N 1
ATOM 644 C CA . SER A 1 81 ? 0.459 3.349 -17.753 1.00 90.25 81 SER A CA 1
ATOM 645 C C . SER A 1 81 ? 1.813 2.768 -18.148 1.00 90.25 81 SER A C 1
ATOM 647 O O . SER A 1 81 ? 2.530 3.356 -18.955 1.00 90.25 81 SER A O 1
ATOM 649 N N . MET A 1 82 ? 2.185 1.600 -17.620 1.00 94.19 82 MET A N 1
ATOM 650 C CA . MET A 1 82 ? 3.467 0.982 -17.975 1.00 94.19 82 MET A CA 1
ATOM 651 C C . MET A 1 82 ? 3.563 0.623 -19.471 1.00 94.19 82 MET A C 1
ATOM 653 O O . MET A 1 82 ? 4.582 0.938 -20.091 1.00 94.19 82 MET A O 1
ATOM 657 N N . PRO A 1 83 ? 2.536 0.026 -20.114 1.00 95.25 83 PRO A N 1
ATOM 658 C CA . PRO A 1 83 ? 2.640 -0.334 -21.528 1.00 95.25 83 PRO A CA 1
ATOM 659 C C . PRO A 1 83 ? 2.754 0.879 -22.456 1.00 95.25 83 PRO A C 1
ATOM 661 O O . PRO A 1 83 ? 3.461 0.817 -23.465 1.00 95.25 83 PRO A O 1
ATOM 664 N N . SER A 1 84 ? 2.097 1.995 -22.125 1.00 92.56 84 SER A N 1
ATOM 665 C CA . SER A 1 84 ? 2.182 3.228 -22.917 1.00 92.56 84 SER A CA 1
ATOM 666 C C . SER A 1 84 ? 3.570 3.868 -22.808 1.00 92.56 84 SER A C 1
ATOM 668 O O . SER A 1 84 ? 4.135 4.292 -23.821 1.00 92.56 84 SER A O 1
ATOM 670 N N . LEU A 1 85 ? 4.178 3.838 -21.618 1.00 93.56 85 LEU A N 1
ATOM 671 C CA . LEU A 1 85 ? 5.564 4.259 -21.415 1.00 93.56 85 LEU A CA 1
ATOM 672 C C . LEU A 1 85 ? 6.537 3.401 -22.235 1.00 93.56 85 LEU A C 1
ATOM 674 O O . LEU A 1 85 ? 7.365 3.938 -22.972 1.00 93.56 85 LEU A O 1
ATOM 678 N N . LEU A 1 86 ? 6.406 2.072 -22.165 1.00 96.25 86 LEU A N 1
ATOM 679 C CA . LEU A 1 86 ? 7.245 1.147 -22.935 1.00 96.25 86 LEU A CA 1
ATOM 680 C C . LEU A 1 86 ? 7.077 1.341 -24.446 1.00 96.25 86 LEU A C 1
ATOM 682 O O . LEU A 1 86 ? 8.058 1.311 -25.187 1.00 96.25 86 LEU A O 1
ATOM 686 N N . SER A 1 87 ? 5.850 1.588 -24.905 1.00 94.19 87 SER A N 1
ATOM 687 C CA . SER A 1 87 ? 5.569 1.877 -26.314 1.00 94.19 87 SER A CA 1
ATOM 688 C C . SER A 1 87 ? 6.249 3.168 -26.765 1.00 94.19 87 SER A C 1
ATOM 690 O O . SER A 1 87 ? 6.864 3.206 -27.829 1.00 94.19 87 SER A O 1
ATOM 692 N N . THR A 1 88 ? 6.211 4.202 -25.926 1.00 95.56 88 THR A N 1
ATOM 693 C CA . THR A 1 88 ? 6.883 5.480 -26.193 1.00 95.56 88 THR A CA 1
ATOM 694 C C . THR A 1 88 ? 8.399 5.300 -26.263 1.00 95.56 88 THR A C 1
ATOM 696 O O . THR A 1 88 ? 9.027 5.743 -27.223 1.00 95.56 88 THR A O 1
ATOM 699 N N . LEU A 1 89 ? 8.993 4.573 -25.315 1.00 96.56 89 LEU A N 1
ATOM 700 C CA . LEU A 1 89 ? 10.424 4.256 -25.336 1.00 96.56 89 LEU A CA 1
ATOM 701 C C . LEU A 1 89 ? 10.818 3.463 -26.587 1.00 96.56 89 LEU A C 1
ATOM 703 O O . LEU A 1 89 ? 11.813 3.782 -27.238 1.00 96.56 89 LEU A O 1
ATOM 707 N N . LYS A 1 90 ? 10.009 2.471 -26.973 1.00 96.62 90 LYS A N 1
ATOM 708 C CA . LYS A 1 90 ? 10.221 1.694 -28.199 1.00 96.62 90 LYS A CA 1
ATOM 709 C C . LYS A 1 90 ? 10.206 2.588 -29.440 1.00 96.62 90 LYS A C 1
ATOM 711 O O . LYS A 1 90 ? 11.073 2.444 -30.299 1.00 96.62 90 LYS A O 1
ATOM 716 N N . LEU A 1 91 ? 9.265 3.530 -29.529 1.00 96.50 91 LEU A N 1
ATOM 717 C CA . LEU A 1 91 ? 9.200 4.493 -30.634 1.00 96.50 91 LEU A CA 1
ATOM 718 C C . LEU A 1 91 ? 10.455 5.368 -30.704 1.00 96.50 91 LEU A C 1
ATOM 720 O O . LEU A 1 91 ? 11.004 5.564 -31.788 1.00 96.50 91 LEU A O 1
ATOM 724 N N . TRP A 1 92 ? 10.949 5.843 -29.561 1.00 96.88 92 TRP A N 1
ATOM 725 C CA . TRP A 1 92 ? 12.171 6.645 -29.504 1.00 96.88 92 TRP A CA 1
ATOM 726 C C . TRP A 1 92 ? 13.387 5.861 -29.997 1.00 96.88 92 TRP A C 1
ATOM 728 O O . TRP A 1 92 ? 14.111 6.340 -30.871 1.00 96.88 92 TRP A O 1
ATOM 738 N N . ILE A 1 93 ? 13.573 4.632 -29.515 1.00 96.94 93 ILE A N 1
ATOM 739 C CA . ILE A 1 93 ? 14.675 3.760 -29.947 1.00 96.94 93 ILE A CA 1
ATOM 740 C C . ILE A 1 93 ? 14.593 3.487 -31.454 1.00 96.94 93 ILE A C 1
ATOM 742 O O . ILE A 1 93 ? 15.594 3.600 -32.166 1.00 96.94 93 ILE A O 1
ATOM 746 N N . ASN A 1 94 ? 13.398 3.195 -31.966 1.00 95.56 94 ASN A N 1
ATOM 747 C CA . ASN A 1 94 ? 13.186 2.959 -33.393 1.00 95.56 94 ASN A CA 1
ATOM 748 C C . ASN A 1 94 ? 13.500 4.204 -34.236 1.00 95.56 94 ASN A C 1
ATOM 750 O O . ASN A 1 94 ? 14.158 4.099 -35.266 1.00 95.56 94 ASN A O 1
ATOM 754 N N . SER A 1 95 ? 13.095 5.396 -33.788 1.00 94.38 95 SER A N 1
ATOM 755 C CA . SER A 1 95 ? 13.418 6.643 -34.496 1.00 94.38 95 SER A CA 1
ATOM 756 C C . SER A 1 95 ? 14.922 6.929 -34.516 1.00 94.38 95 SER A C 1
ATOM 758 O O . SER A 1 95 ? 15.466 7.373 -35.528 1.00 94.38 95 SER A O 1
ATOM 760 N N . TYR A 1 96 ? 15.615 6.633 -33.414 1.00 94.44 96 TYR A N 1
ATOM 761 C CA . TYR A 1 96 ? 17.050 6.853 -33.304 1.00 94.44 96 TYR A CA 1
ATOM 762 C C . TYR A 1 96 ? 17.827 5.902 -34.217 1.00 94.44 96 TYR A C 1
ATOM 764 O O . TYR A 1 96 ? 18.703 6.335 -34.966 1.00 94.44 96 TYR A O 1
ATOM 772 N N . THR A 1 97 ? 17.471 4.617 -34.191 1.00 94.00 97 THR A N 1
ATOM 773 C CA . THR A 1 97 ? 18.093 3.585 -35.032 1.00 94.00 97 THR A CA 1
ATOM 774 C C . THR A 1 97 ? 17.840 3.836 -36.515 1.00 94.00 97 THR A C 1
ATOM 776 O O . THR A 1 97 ? 18.793 3.805 -37.291 1.00 94.00 97 THR A O 1
ATOM 779 N N . ALA A 1 98 ? 16.612 4.188 -36.910 1.00 92.19 98 ALA A N 1
ATOM 780 C CA . ALA A 1 98 ? 16.300 4.562 -38.290 1.00 92.19 98 ALA A CA 1
ATOM 781 C C . ALA A 1 98 ? 17.177 5.730 -38.773 1.00 92.19 98 ALA A C 1
ATOM 783 O O . ALA A 1 98 ? 17.808 5.649 -39.828 1.00 92.19 98 ALA A O 1
ATOM 784 N N . ARG A 1 99 ? 17.312 6.781 -37.955 1.00 93.25 99 ARG A N 1
ATOM 785 C CA . ARG A 1 99 ? 18.153 7.939 -38.283 1.00 93.25 99 ARG A CA 1
ATOM 786 C C . ARG A 1 99 ? 19.639 7.580 -38.397 1.00 93.25 99 ARG A C 1
ATOM 788 O O . ARG A 1 99 ? 20.333 8.115 -39.262 1.00 93.25 99 ARG A O 1
ATOM 795 N N . ALA A 1 100 ? 20.139 6.684 -37.548 1.00 91.44 100 ALA A N 1
ATOM 796 C CA . ALA A 1 100 ? 21.519 6.208 -37.621 1.00 91.44 100 ALA A CA 1
ATOM 797 C C . ALA A 1 100 ? 21.778 5.42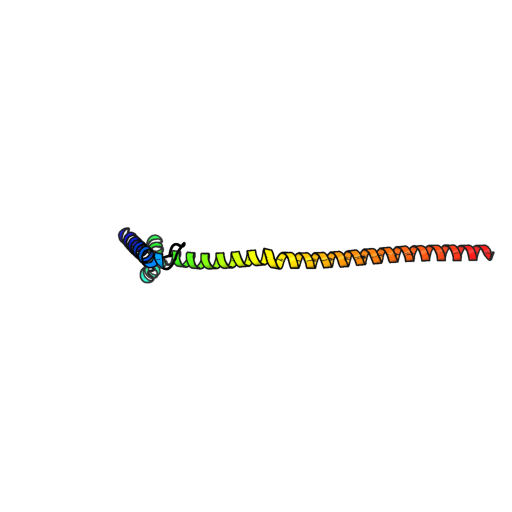0 -38.918 1.00 91.44 100 ALA A C 1
ATOM 799 O O . ALA A 1 100 ? 22.772 5.673 -39.599 1.00 91.44 100 ALA A O 1
ATOM 800 N N . VAL A 1 101 ? 20.853 4.533 -39.304 1.00 92.62 101 VAL A N 1
ATOM 801 C CA . VAL A 1 101 ? 20.932 3.766 -40.559 1.00 92.62 101 VAL A CA 1
ATOM 802 C C . VAL A 1 101 ? 20.933 4.695 -41.773 1.00 92.62 101 VAL A C 1
ATOM 804 O O . VAL A 1 101 ? 21.789 4.559 -42.646 1.00 92.62 101 VAL A O 1
ATOM 807 N N . GLU A 1 102 ? 20.039 5.686 -41.814 1.00 92.19 102 GLU A N 1
ATOM 808 C CA . GLU A 1 102 ? 20.016 6.677 -42.898 1.00 92.19 102 GLU A CA 1
ATOM 809 C C . GLU A 1 102 ? 21.322 7.470 -42.996 1.00 92.19 102 GLU A C 1
ATOM 811 O O . GLU A 1 102 ? 21.815 7.732 -44.095 1.00 92.19 102 GLU A O 1
ATOM 816 N N . THR A 1 103 ? 21.893 7.850 -41.853 1.00 93.19 103 THR A N 1
ATOM 817 C CA . THR A 1 103 ? 23.153 8.600 -41.802 1.00 93.19 103 THR A CA 1
ATOM 818 C C . THR A 1 103 ? 24.308 7.757 -42.340 1.00 93.19 103 THR A C 1
ATOM 820 O O . THR A 1 103 ? 25.078 8.239 -43.169 1.00 93.19 103 THR A O 1
ATOM 823 N N . ASN A 1 104 ? 24.385 6.481 -41.956 1.00 92.81 104 ASN A N 1
ATOM 824 C CA . ASN A 1 104 ? 25.397 5.558 -42.469 1.00 92.81 104 ASN A CA 1
ATOM 825 C C . ASN A 1 104 ? 25.261 5.351 -43.983 1.00 92.81 104 ASN A C 1
ATOM 827 O O . ASN A 1 104 ? 26.242 5.510 -44.705 1.00 92.81 104 ASN A O 1
ATOM 831 N N . ALA A 1 105 ? 24.044 5.120 -44.482 1.00 92.25 105 ALA A N 1
ATOM 832 C CA . ALA A 1 105 ? 23.796 4.964 -45.916 1.00 92.25 105 ALA A CA 1
ATOM 833 C C . ALA A 1 105 ? 24.156 6.230 -46.722 1.00 92.25 105 ALA A C 1
ATOM 835 O O . ALA A 1 105 ? 24.647 6.149 -47.851 1.00 92.25 105 ALA A O 1
ATOM 836 N N . ARG A 1 106 ? 23.930 7.426 -46.156 1.00 92.75 106 ARG A N 1
ATOM 837 C CA . ARG A 1 106 ? 24.373 8.692 -46.767 1.00 92.75 106 ARG A CA 1
ATOM 838 C C . ARG A 1 106 ? 25.896 8.803 -46.801 1.00 92.75 106 ARG A C 1
ATOM 840 O O . ARG A 1 106 ? 26.433 9.220 -47.825 1.00 92.75 106 ARG A O 1
ATOM 847 N N . ASN A 1 107 ? 26.574 8.417 -45.724 1.00 93.94 107 ASN A N 1
ATOM 848 C CA . ASN A 1 107 ? 28.033 8.460 -45.635 1.00 93.94 107 ASN A CA 1
ATOM 849 C C . ASN A 1 107 ? 28.696 7.485 -46.617 1.00 93.94 107 ASN A C 1
ATOM 851 O O . ASN A 1 107 ? 29.662 7.858 -47.277 1.00 93.94 107 ASN A O 1
ATOM 855 N N . GLU A 1 108 ? 28.153 6.277 -46.783 1.00 94.12 108 GLU A N 1
ATOM 856 C CA . GLU A 1 108 ? 28.626 5.314 -47.788 1.00 94.12 108 GLU A CA 1
ATOM 857 C C . GLU A 1 108 ? 28.510 5.880 -49.207 1.00 94.12 108 GLU A C 1
ATOM 859 O O . GLU A 1 108 ? 29.500 5.932 -49.936 1.00 94.12 108 GLU A O 1
ATOM 864 N N . LYS A 1 109 ? 27.341 6.432 -49.564 1.00 95.06 109 LYS A N 1
ATOM 865 C CA . LYS A 1 109 ? 27.148 7.094 -50.865 1.00 95.06 109 LYS A CA 1
ATOM 866 C C . LYS A 1 109 ? 28.103 8.266 -51.084 1.00 95.06 109 LYS A C 1
ATOM 868 O O . LYS A 1 109 ? 28.533 8.503 -52.212 1.00 95.06 109 LYS A O 1
ATOM 873 N N . LEU A 1 110 ? 28.396 9.041 -50.040 1.00 94.75 110 LEU A N 1
ATOM 874 C CA . LEU A 1 110 ? 29.353 10.142 -50.126 1.00 94.75 110 LEU A CA 1
ATOM 875 C C . LEU A 1 110 ? 30.774 9.618 -50.365 1.00 94.75 110 LEU A C 1
ATOM 877 O O . LEU A 1 110 ? 31.474 10.144 -51.228 1.00 94.75 110 LEU A O 1
ATOM 881 N N . ASN A 1 111 ? 31.174 8.563 -49.657 1.00 95.19 111 ASN A N 1
ATOM 882 C CA . ASN A 1 111 ? 32.485 7.938 -49.816 1.00 95.19 111 ASN A CA 1
ATOM 883 C C . ASN A 1 111 ? 32.694 7.377 -51.228 1.00 95.19 111 ASN A C 1
ATOM 885 O O . ASN A 1 111 ? 33.771 7.562 -51.796 1.00 95.19 111 ASN A O 1
ATOM 889 N N . ASP A 1 112 ? 31.676 6.752 -51.822 1.00 95.81 112 ASP A N 1
ATOM 890 C CA . ASP A 1 112 ? 31.763 6.260 -53.201 1.00 95.81 112 ASP A CA 1
ATOM 891 C C . ASP A 1 112 ? 31.919 7.410 -54.204 1.00 95.81 112 ASP A C 1
ATOM 893 O O . ASP A 1 112 ? 32.817 7.371 -55.044 1.00 95.81 112 ASP A O 1
ATOM 897 N N . LYS A 1 113 ? 31.151 8.499 -54.049 1.00 96.44 113 LYS A N 1
ATOM 898 C CA . LYS A 1 113 ? 31.309 9.706 -54.882 1.00 96.44 113 LYS A CA 1
ATOM 899 C C . LYS A 1 113 ? 32.704 10.317 -54.773 1.00 96.44 113 LYS A C 1
ATOM 901 O O . LYS A 1 113 ? 33.270 10.723 -55.786 1.00 96.44 113 LYS A O 1
ATOM 906 N N . ILE A 1 114 ? 33.257 10.396 -53.559 1.00 95.94 114 ILE A N 1
ATOM 907 C CA . ILE A 1 114 ? 34.624 10.889 -53.336 1.00 95.94 114 ILE A CA 1
ATOM 908 C C . ILE A 1 114 ? 35.623 9.989 -54.067 1.00 95.94 114 ILE A C 1
ATOM 910 O O . ILE A 1 114 ? 36.509 10.494 -54.754 1.00 95.94 114 ILE A O 1
ATOM 914 N N . ARG A 1 115 ? 35.465 8.664 -53.964 1.00 95.69 115 ARG A N 1
ATOM 915 C CA . ARG A 1 115 ? 36.342 7.692 -54.628 1.00 95.69 115 ARG A CA 1
ATOM 916 C C . ARG A 1 115 ? 36.291 7.824 -56.151 1.00 95.69 115 ARG A C 1
ATOM 918 O O . ARG A 1 115 ? 37.344 7.803 -56.789 1.00 95.69 115 ARG A O 1
ATOM 925 N N . ASP A 1 116 ? 35.105 7.995 -56.725 1.00 95.12 116 ASP A N 1
ATOM 926 C CA . ASP A 1 116 ? 34.927 8.171 -58.168 1.00 95.12 116 ASP A CA 1
ATOM 927 C C . ASP A 1 116 ? 35.526 9.492 -58.661 1.00 95.12 116 ASP A C 1
ATOM 929 O O . ASP A 1 116 ? 36.250 9.514 -59.658 1.00 95.12 116 ASP A O 1
ATOM 933 N N . ALA A 1 117 ? 35.313 10.588 -57.926 1.00 94.31 117 ALA A N 1
ATOM 934 C CA . ALA A 1 117 ? 35.930 11.876 -58.234 1.00 94.31 117 ALA A CA 1
ATOM 935 C C . ALA A 1 117 ? 37.465 11.795 -58.201 1.00 94.31 117 ALA A C 1
ATOM 937 O O . ALA A 1 117 ? 38.131 12.313 -59.099 1.00 94.31 117 ALA A O 1
ATOM 938 N N . LEU A 1 118 ? 38.029 11.094 -57.210 1.00 92.69 118 LEU A N 1
ATOM 939 C CA . LEU A 1 118 ? 39.473 10.897 -57.089 1.00 92.69 118 LEU A CA 1
ATOM 940 C C . LEU A 1 118 ? 40.041 10.110 -58.281 1.00 92.69 118 LEU A C 1
ATOM 942 O O . LEU A 1 118 ? 41.074 10.484 -58.839 1.00 92.69 118 LEU A O 1
ATOM 946 N N . ARG A 1 119 ? 39.353 9.039 -58.703 1.00 93.50 119 ARG A N 1
ATOM 947 C CA . ARG A 1 119 ? 39.737 8.235 -59.877 1.00 93.50 119 ARG A CA 1
ATOM 948 C C . ARG A 1 119 ? 39.728 9.068 -61.154 1.00 93.50 119 ARG A C 1
ATOM 950 O O . ARG A 1 119 ? 40.705 9.040 -61.898 1.00 93.50 119 ARG A O 1
ATOM 957 N N . ASN A 1 120 ? 38.671 9.846 -61.371 1.00 91.69 120 ASN A N 1
ATOM 958 C CA . ASN A 1 120 ? 38.532 10.693 -62.554 1.00 91.69 120 ASN A CA 1
ATOM 959 C C . ASN A 1 120 ? 39.613 11.780 -62.610 1.00 91.69 120 ASN A C 1
ATOM 961 O O . ASN A 1 120 ? 40.233 11.972 -63.655 1.00 91.69 120 ASN A O 1
ATOM 965 N N . ALA A 1 121 ? 39.895 12.442 -61.484 1.00 90.50 121 ALA A N 1
ATOM 966 C CA . ALA A 1 121 ? 40.967 13.433 -61.399 1.00 90.50 121 ALA A CA 1
ATOM 967 C C . ALA A 1 121 ? 42.345 12.810 -61.689 1.00 90.50 121 ALA A C 1
ATOM 969 O O . ALA A 1 121 ? 43.148 13.377 -62.427 1.00 90.50 121 ALA A O 1
ATOM 970 N N . THR A 1 122 ? 42.602 11.607 -61.166 1.00 87.69 122 THR A N 1
ATOM 971 C CA . THR A 1 122 ? 43.863 10.887 -61.408 1.00 87.69 122 THR A CA 1
ATOM 972 C C . THR A 1 122 ? 44.021 10.505 -62.886 1.00 87.69 122 THR A C 1
ATOM 974 O O . THR A 1 122 ? 45.105 10.662 -63.448 1.00 87.69 122 THR A O 1
ATOM 977 N N . ALA A 1 123 ? 42.940 10.071 -63.542 1.00 83.56 123 ALA A N 1
ATOM 978 C CA . ALA A 1 123 ? 42.938 9.754 -64.971 1.00 83.56 123 ALA A CA 1
ATOM 979 C C . ALA A 1 123 ? 43.170 10.996 -65.856 1.00 83.56 123 ALA A C 1
ATOM 981 O O . ALA A 1 123 ? 43.917 10.930 -66.831 1.00 83.56 123 ALA A O 1
ATOM 982 N N . GLN A 1 124 ? 42.597 12.151 -65.496 1.00 79.62 124 GLN A N 1
ATOM 983 C CA . GLN A 1 124 ? 42.825 13.416 -66.210 1.00 79.62 124 GLN A CA 1
ATOM 984 C C . GLN A 1 124 ? 44.287 13.886 -66.131 1.00 79.62 124 GLN A C 1
ATOM 986 O O . GLN A 1 124 ? 44.840 14.358 -67.126 1.00 79.62 124 GLN A O 1
ATOM 991 N N . VAL A 1 125 ? 44.935 13.712 -64.974 1.00 79.00 125 VAL A N 1
ATOM 992 C CA . VAL A 1 125 ? 46.358 14.043 -64.782 1.00 79.00 125 VAL A CA 1
ATOM 993 C C . VAL A 1 125 ? 47.272 13.141 -65.620 1.00 79.00 125 VAL A C 1
ATOM 995 O O . VAL A 1 125 ? 48.282 13.611 -66.136 1.00 79.00 125 VAL A O 1
ATOM 998 N N . GLN A 1 126 ? 46.918 11.866 -65.801 1.00 72.94 126 GLN A N 1
ATOM 999 C CA . GLN A 1 126 ? 47.676 10.934 -66.647 1.00 72.94 126 GLN A CA 1
ATOM 1000 C C . GLN A 1 126 ? 47.462 11.168 -68.151 1.00 72.94 126 GLN A C 1
ATOM 1002 O O . GLN A 1 126 ? 48.373 10.919 -68.927 1.00 72.94 126 GLN A O 1
ATOM 1007 N N . SER A 1 127 ? 46.294 11.675 -68.561 1.00 65.88 127 SER A N 1
ATOM 1008 C CA . SER A 1 127 ? 45.966 12.005 -69.959 1.00 65.88 127 SER A CA 1
ATOM 1009 C C . SER A 1 127 ? 46.575 13.325 -70.457 1.00 65.88 127 SER A C 1
ATOM 1011 O O . SER A 1 127 ? 46.561 13.574 -71.660 1.00 65.88 127 SER A O 1
ATOM 1013 N N . SER A 1 128 ? 47.041 14.195 -69.556 1.00 58.38 128 SER A N 1
ATOM 1014 C CA . SER A 1 128 ? 47.605 15.516 -69.892 1.00 58.38 128 SER A CA 1
ATOM 1015 C C . SER A 1 128 ? 49.144 15.521 -69.921 1.00 58.38 128 SER A C 1
ATOM 1017 O O . SER A 1 128 ? 49.755 16.589 -69.905 1.00 58.38 128 SER A O 1
ATOM 1019 N N . ARG A 1 129 ? 49.764 14.336 -69.909 1.00 51.00 129 ARG A N 1
ATOM 1020 C CA . ARG A 1 129 ? 51.212 14.097 -69.900 1.00 51.00 129 ARG A CA 1
ATOM 1021 C C . ARG A 1 129 ? 51.619 13.324 -71.145 1.00 51.00 129 ARG A C 1
ATOM 1023 O O . ARG A 1 129 ? 52.722 13.618 -71.648 1.00 51.00 129 ARG A O 1
#

pLDDT: mean 90.25, std 8.03, range [51.0, 96.94]